Protein AF-A0A5C6AB53-F1 (afdb_monomer_lite)

Structure (mmCIF, N/CA/C/O backbone):
data_AF-A0A5C6AB53-F1
#
_entry.id   AF-A0A5C6AB53-F1
#
loop_
_atom_site.group_PDB
_atom_site.id
_atom_site.type_symbol
_atom_site.label_atom_id
_atom_site.label_alt_id
_atom_site.label_comp_id
_atom_site.label_asym_id
_atom_site.label_entity_id
_atom_site.label_seq_id
_atom_site.pdbx_PDB_ins_code
_atom_site.Cartn_x
_atom_site.Cartn_y
_atom_site.Cartn_z
_atom_site.occupancy
_atom_site.B_iso_or_equiv
_atom_site.auth_seq_id
_atom_site.auth_comp_id
_atom_site.auth_asym_id
_atom_site.auth_atom_id
_atom_site.pdbx_PDB_model_num
ATOM 1 N N . MET A 1 1 ? -9.371 -37.347 36.741 1.00 52.38 1 MET A N 1
ATOM 2 C CA . MET A 1 1 ? -10.232 -36.589 35.802 1.00 52.38 1 MET A CA 1
ATOM 3 C C . MET A 1 1 ? -10.287 -35.075 36.073 1.00 52.38 1 MET A C 1
ATOM 5 O O . MET A 1 1 ? -11.043 -34.387 35.409 1.00 52.38 1 MET A O 1
ATOM 9 N N . LEU A 1 2 ? -9.449 -34.517 36.964 1.00 47.62 2 LEU A N 1
ATOM 10 C CA . LEU A 1 2 ? -9.491 -33.089 37.337 1.00 47.62 2 LEU A CA 1
ATOM 11 C C . LEU A 1 2 ? -8.578 -32.168 36.491 1.00 47.62 2 LEU A C 1
ATOM 13 O O . LEU A 1 2 ? -8.608 -30.955 36.646 1.00 47.62 2 LEU A O 1
ATOM 17 N N . ARG A 1 3 ? -7.742 -32.733 35.607 1.00 49.75 3 ARG A N 1
ATOM 18 C CA . ARG A 1 3 ? -6.763 -31.975 34.799 1.00 49.75 3 ARG A CA 1
ATOM 19 C C . ARG A 1 3 ? -7.294 -31.491 33.446 1.00 49.75 3 ARG A C 1
ATOM 21 O O . ARG A 1 3 ? -6.700 -30.592 32.868 1.00 49.75 3 ARG A O 1
ATOM 28 N N . LEU A 1 4 ? -8.399 -32.059 32.954 1.00 46.31 4 LEU A N 1
ATOM 29 C CA . LEU A 1 4 ? -8.933 -31.733 31.624 1.00 46.31 4 LEU A CA 1
ATOM 30 C C . LEU A 1 4 ? -9.809 -30.466 31.629 1.00 46.31 4 LEU A C 1
ATOM 32 O O . LEU A 1 4 ? -9.852 -29.749 30.640 1.00 46.31 4 LEU A O 1
ATOM 36 N N . VAL A 1 5 ? -10.459 -30.158 32.757 1.00 51.44 5 VAL A N 1
ATOM 37 C CA . VAL A 1 5 ? -11.415 -29.036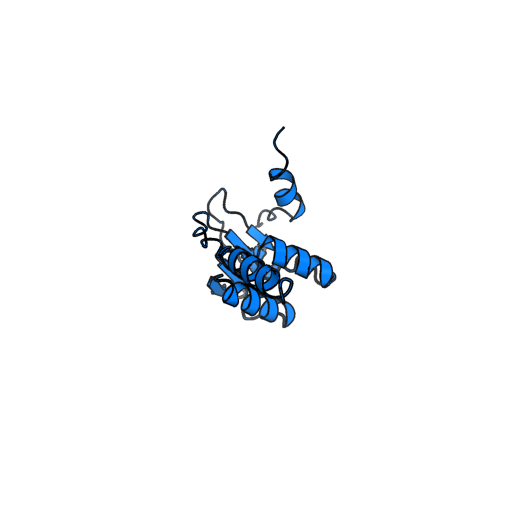 32.862 1.00 51.44 5 VAL A CA 1
ATOM 38 C C . VAL A 1 5 ? -10.711 -27.672 32.948 1.00 51.44 5 VAL A C 1
ATOM 40 O O . VAL A 1 5 ? -11.253 -26.666 32.501 1.00 51.44 5 VAL A O 1
ATOM 43 N N . LEU A 1 6 ? -9.474 -27.634 33.458 1.00 47.28 6 LEU A N 1
ATOM 44 C CA . LEU A 1 6 ? -8.671 -26.406 33.554 1.00 47.28 6 LEU A CA 1
ATOM 45 C C . LEU A 1 6 ? -8.151 -25.910 32.195 1.00 47.28 6 LEU A C 1
ATOM 47 O O . LEU A 1 6 ? -7.925 -24.716 32.029 1.00 47.28 6 LEU A O 1
ATOM 51 N N . PHE A 1 7 ? -7.976 -26.800 31.213 1.00 41.78 7 PHE A N 1
ATOM 52 C CA . PHE A 1 7 ? -7.471 -26.408 29.892 1.00 41.78 7 PHE A CA 1
ATOM 53 C C . PHE A 1 7 ? -8.547 -25.744 29.028 1.00 41.78 7 PHE A C 1
ATOM 55 O O . PHE A 1 7 ? -8.253 -24.827 28.267 1.00 41.78 7 PHE A O 1
ATOM 62 N N . THR A 1 8 ? -9.804 -26.164 29.176 1.00 47.47 8 THR A N 1
ATOM 63 C CA . THR A 1 8 ? -10.922 -25.602 28.410 1.00 47.47 8 THR A CA 1
ATOM 64 C C . THR A 1 8 ? -11.301 -24.192 28.861 1.00 47.47 8 THR A C 1
ATOM 66 O O . THR A 1 8 ? -11.642 -23.369 28.020 1.00 47.47 8 THR A O 1
ATOM 69 N N . THR A 1 9 ? -11.186 -23.862 30.152 1.00 48.38 9 THR A N 1
ATOM 70 C CA . THR A 1 9 ? -11.498 -22.506 30.642 1.00 48.38 9 THR A CA 1
ATOM 71 C C . THR A 1 9 ? -10.425 -21.479 30.287 1.00 48.38 9 THR A C 1
ATOM 73 O O . THR A 1 9 ? -10.759 -20.331 30.006 1.00 48.38 9 THR A O 1
ATOM 76 N N . LEU A 1 10 ? -9.150 -21.879 30.222 1.00 46.56 10 LEU A N 1
ATOM 77 C CA . LEU A 1 10 ? -8.075 -20.989 29.767 1.00 46.56 10 LEU A CA 1
ATOM 78 C C . LEU A 1 10 ? -8.182 -20.671 28.269 1.00 46.56 10 LEU A C 1
ATOM 80 O O . LEU A 1 10 ? -7.886 -19.548 27.861 1.00 46.56 10 LEU A O 1
ATOM 84 N N . LEU A 1 11 ? -8.664 -21.618 27.457 1.00 46.09 11 LEU A N 1
ATOM 85 C CA . LEU A 1 11 ? -8.842 -21.403 26.020 1.00 46.09 11 LEU A CA 1
ATOM 86 C C . LEU A 1 11 ? -10.014 -20.451 25.708 1.00 46.09 11 LEU A C 1
ATOM 88 O O . LEU A 1 11 ? -9.942 -19.700 24.738 1.00 46.09 11 LEU A O 1
ATOM 92 N N . SER A 1 12 ? -11.049 -20.401 26.556 1.00 40.31 12 SER A N 1
ATOM 93 C CA . SER A 1 12 ? -12.160 -19.446 26.401 1.00 40.31 12 SER A CA 1
ATOM 94 C C . SER A 1 12 ? -11.794 -17.998 26.742 1.00 40.31 12 SER A C 1
ATOM 96 O O . SER A 1 12 ? -12.420 -17.088 26.208 1.00 40.31 12 SER A O 1
ATOM 98 N N . CYS A 1 13 ? -10.775 -17.749 27.572 1.00 40.72 13 CYS A N 1
ATOM 99 C CA . CYS A 1 13 ? -10.315 -16.381 27.850 1.00 40.72 13 CYS A CA 1
ATOM 100 C C . CYS A 1 13 ? -9.338 -15.836 26.799 1.00 40.72 13 CYS A C 1
ATOM 102 O O . CYS A 1 13 ? -9.185 -14.622 26.698 1.00 40.72 13 CYS A O 1
ATOM 104 N N . ALA A 1 14 ? -8.697 -16.694 26.000 1.00 45.19 14 ALA A N 1
ATOM 105 C CA . ALA A 1 14 ? -7.768 -16.251 24.958 1.00 45.19 14 ALA A CA 1
ATOM 106 C C . ALA A 1 14 ? -8.473 -15.784 23.669 1.00 45.19 14 ALA A C 1
ATOM 108 O O . ALA A 1 14 ? -7.870 -15.068 22.874 1.00 45.19 14 ALA A O 1
ATOM 109 N N . LEU A 1 15 ? -9.742 -16.162 23.464 1.00 43.84 15 LEU A N 1
ATOM 110 C CA . LEU A 1 15 ? -10.505 -15.825 22.255 1.00 43.84 15 LEU A CA 1
ATOM 111 C C . LEU A 1 15 ? -11.328 -14.530 22.370 1.00 43.84 15 LEU A C 1
ATOM 113 O O . LEU A 1 15 ? -11.905 -14.094 21.384 1.00 43.84 15 LEU A O 1
ATOM 117 N N . ALA A 1 16 ? -11.365 -13.902 23.550 1.00 39.38 16 ALA A N 1
ATOM 118 C CA . ALA A 1 16 ? -12.071 -12.639 23.789 1.00 39.38 16 ALA A CA 1
ATOM 119 C C . ALA A 1 16 ? -11.153 -11.405 23.693 1.00 39.38 16 ALA A C 1
ATOM 121 O O . ALA A 1 16 ? -11.502 -10.324 24.159 1.00 39.38 16 ALA A O 1
ATOM 122 N N . ALA A 1 17 ? -9.977 -11.560 23.083 1.00 41.69 17 ALA A N 1
ATOM 123 C CA . ALA A 1 17 ? -9.215 -10.445 22.540 1.00 41.69 17 ALA A CA 1
ATOM 124 C C . ALA A 1 17 ? -9.544 -10.299 21.047 1.00 41.69 17 ALA A C 1
ATOM 126 O O . ALA A 1 17 ? -8.655 -10.212 20.204 1.00 41.69 17 ALA A O 1
ATOM 127 N N . GLU A 1 18 ? -10.837 -10.257 20.714 1.00 42.38 18 GLU A N 1
ATOM 128 C CA . GLU A 1 18 ? -11.273 -9.418 19.604 1.00 42.38 18 GLU A CA 1
ATOM 129 C C . GLU A 1 18 ? -10.880 -8.001 20.007 1.00 42.38 18 GLU A C 1
ATOM 131 O O . GLU A 1 18 ? -11.600 -7.286 20.703 1.00 42.38 18 GLU A O 1
ATOM 136 N N . SER A 1 19 ? -9.651 -7.631 19.647 1.00 42.44 19 SER A N 1
ATOM 137 C CA . SER A 1 19 ? -9.264 -6.244 19.561 1.00 42.44 19 SER A CA 1
ATOM 138 C C . SER A 1 19 ? -10.310 -5.616 18.663 1.00 42.44 19 SER A C 1
ATOM 140 O O . SER A 1 19 ? -10.300 -5.832 17.450 1.00 42.44 19 SER A O 1
ATOM 142 N N . VAL A 1 20 ? -11.244 -4.909 19.295 1.00 41.12 20 VAL A N 1
ATOM 143 C CA . VAL A 1 20 ? -12.060 -3.880 18.679 1.00 41.12 20 VAL A CA 1
ATOM 144 C C . VAL A 1 20 ? -11.129 -3.199 17.699 1.00 41.12 20 VAL A C 1
ATOM 146 O O . VAL A 1 20 ? -10.128 -2.607 18.113 1.00 41.12 20 VAL A O 1
ATOM 149 N N . ALA A 1 21 ? -11.393 -3.416 16.412 1.00 45.78 21 ALA A N 1
ATOM 150 C CA . ALA A 1 21 ? -10.807 -2.642 15.349 1.00 45.78 21 ALA A CA 1
ATOM 151 C C . ALA A 1 21 ? -11.170 -1.206 15.702 1.00 45.78 21 ALA A C 1
ATOM 153 O O . ALA A 1 21 ? -12.285 -0.751 15.461 1.00 45.78 21 ALA A O 1
ATOM 154 N N . ALA A 1 22 ? -10.269 -0.542 16.423 1.00 46.62 22 ALA A N 1
ATOM 155 C CA . ALA A 1 22 ? -10.291 0.885 16.561 1.00 46.62 22 ALA A CA 1
ATOM 156 C C . ALA A 1 22 ? -10.175 1.340 15.120 1.00 46.62 22 ALA A C 1
ATOM 158 O O . ALA A 1 22 ? -9.092 1.233 14.549 1.00 46.62 22 ALA A O 1
ATOM 159 N N . GLU A 1 23 ? -11.316 1.694 14.522 1.00 45.19 23 GLU A N 1
ATOM 160 C CA . GLU A 1 23 ? -11.402 2.453 13.285 1.00 45.19 23 GLU A CA 1
ATOM 161 C C . GLU A 1 23 ? -10.235 3.432 13.339 1.00 45.19 23 GLU A C 1
ATOM 163 O O . GLU A 1 23 ? -10.248 4.304 14.221 1.00 45.19 23 GLU A O 1
ATOM 168 N N . PRO A 1 24 ? -9.168 3.233 12.545 1.00 49.41 24 PRO A N 1
ATOM 169 C CA . PRO A 1 24 ? -8.034 4.133 12.568 1.00 49.41 24 PRO A CA 1
ATOM 170 C C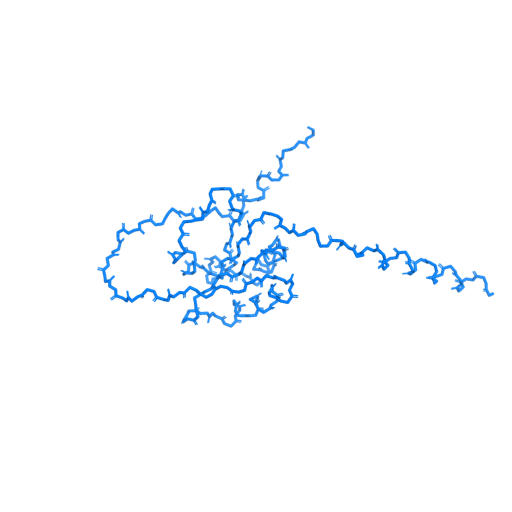 . PRO A 1 24 ? -8.565 5.480 12.091 1.00 49.41 24 PRO A C 1
ATOM 172 O O . PRO A 1 24 ? -8.651 5.769 10.904 1.00 49.41 24 PRO A O 1
ATOM 175 N N . THR A 1 25 ? -8.971 6.310 13.051 1.00 56.66 25 THR A N 1
ATOM 176 C CA . THR A 1 25 ? -9.567 7.627 12.806 1.00 56.66 25 THR A CA 1
ATOM 177 C C . THR A 1 25 ? -8.536 8.559 12.165 1.00 56.66 25 THR A C 1
ATOM 179 O O . THR A 1 25 ? -8.864 9.623 11.649 1.00 56.66 25 THR A O 1
ATOM 182 N N . VAL A 1 26 ? -7.270 8.135 12.188 1.00 73.50 26 VAL A N 1
ATOM 183 C CA . VAL A 1 26 ? -6.126 8.766 11.556 1.00 73.50 26 VAL A CA 1
ATOM 184 C C . VAL A 1 26 ? -5.842 8.051 10.237 1.00 73.50 26 VAL A C 1
ATOM 186 O O . VAL A 1 26 ? -5.494 6.871 10.208 1.00 73.50 26 VAL A O 1
ATOM 189 N N . LEU A 1 27 ? -5.974 8.794 9.140 1.00 80.69 27 LEU A N 1
ATOM 190 C CA . LEU A 1 27 ? -5.590 8.349 7.805 1.00 80.69 27 LEU A CA 1
ATOM 191 C C . LEU A 1 27 ? -4.105 7.949 7.804 1.00 80.69 27 LEU A C 1
ATOM 193 O O . LEU A 1 27 ? -3.264 8.718 8.257 1.00 80.69 27 LEU A O 1
ATOM 197 N N . SER A 1 28 ? -3.785 6.753 7.311 1.00 87.12 28 SER A N 1
ATOM 198 C CA . SER A 1 28 ? -2.436 6.188 7.296 1.00 87.12 28 SER A CA 1
ATOM 199 C C . SER A 1 28 ? -2.187 5.484 5.965 1.00 87.12 28 SER A C 1
ATOM 201 O O . SER A 1 28 ? -3.030 4.730 5.472 1.00 87.12 28 SER A O 1
ATOM 203 N N . VAL A 1 29 ? -1.047 5.777 5.345 1.00 90.00 29 VAL A N 1
ATOM 204 C CA . VAL A 1 29 ? -0.799 5.447 3.936 1.00 90.00 29 VAL A CA 1
ATOM 205 C C . VAL A 1 29 ? 0.461 4.606 3.787 1.00 90.00 29 VAL A C 1
ATOM 207 O O . VAL A 1 29 ? 1.544 5.014 4.196 1.00 90.00 29 VAL A O 1
ATOM 210 N N . VAL A 1 30 ? 0.339 3.458 3.129 1.00 92.94 30 VAL A N 1
ATOM 211 C CA . VAL A 1 30 ? 1.486 2.688 2.635 1.00 92.94 30 VAL A CA 1
ATOM 212 C C . VAL A 1 30 ? 1.674 2.986 1.167 1.00 92.94 30 VAL A C 1
ATOM 214 O O . VAL A 1 30 ? 0.724 2.913 0.392 1.00 92.94 30 VAL A O 1
ATOM 217 N N . LEU A 1 31 ? 2.900 3.291 0.777 1.00 92.50 31 LEU A N 1
ATOM 218 C CA . LEU A 1 31 ? 3.304 3.436 -0.613 1.00 92.50 31 LEU A CA 1
ATOM 219 C C . LEU A 1 31 ? 4.034 2.170 -1.027 1.00 92.50 31 LEU A C 1
ATOM 221 O O . LEU A 1 31 ? 4.948 1.737 -0.331 1.00 92.50 31 LEU A O 1
ATOM 225 N N . ALA A 1 32 ? 3.639 1.585 -2.153 1.00 91.56 32 ALA A N 1
ATOM 226 C CA . ALA A 1 32 ? 4.245 0.359 -2.654 1.00 91.56 32 ALA A CA 1
ATOM 227 C C . ALA A 1 32 ? 5.766 0.495 -2.828 1.00 91.56 32 ALA A C 1
ATOM 229 O O . ALA A 1 32 ? 6.513 -0.365 -2.366 1.00 91.56 32 ALA A O 1
ATOM 230 N N . ASP A 1 33 ? 6.201 1.579 -3.471 1.00 91.06 33 ASP A N 1
ATOM 231 C CA . ASP A 1 33 ? 7.590 1.832 -3.843 1.00 91.06 33 ASP A CA 1
ATOM 232 C C . ASP A 1 33 ? 7.885 3.342 -3.991 1.00 91.06 33 ASP A C 1
ATOM 234 O O . ASP A 1 33 ? 7.019 4.207 -3.795 1.00 91.06 33 ASP A O 1
ATOM 238 N N . HIS A 1 34 ? 9.123 3.667 -4.372 1.00 87.44 34 HIS A N 1
ATOM 239 C CA . HIS A 1 34 ? 9.558 5.036 -4.660 1.00 87.44 34 HIS A CA 1
ATOM 240 C C . HIS A 1 34 ? 8.796 5.687 -5.834 1.00 87.44 34 HIS A C 1
ATOM 242 O O . HIS A 1 34 ? 8.629 6.911 -5.871 1.00 87.44 34 HIS A O 1
ATOM 248 N N . VAL A 1 35 ? 8.293 4.900 -6.792 1.00 87.56 35 VAL A N 1
ATOM 249 C CA . VAL A 1 35 ? 7.509 5.412 -7.925 1.00 87.56 35 VAL A CA 1
ATOM 250 C C . VAL A 1 35 ? 6.134 5.875 -7.447 1.00 87.56 35 VAL A C 1
ATOM 252 O O . VAL A 1 35 ? 5.705 6.979 -7.787 1.00 87.56 35 VAL A O 1
ATOM 255 N N . ALA A 1 36 ? 5.473 5.094 -6.594 1.00 88.31 36 ALA A N 1
ATOM 256 C CA . ALA A 1 36 ? 4.235 5.475 -5.930 1.00 88.31 36 ALA A CA 1
ATOM 257 C C . ALA A 1 36 ? 4.444 6.694 -5.026 1.00 88.31 36 ALA A C 1
ATOM 259 O O . ALA A 1 36 ? 3.634 7.617 -5.068 1.00 88.31 36 ALA A O 1
ATOM 260 N N . ALA A 1 37 ? 5.554 6.741 -4.282 1.00 88.31 37 ALA A N 1
ATOM 261 C CA . ALA A 1 37 ? 5.911 7.896 -3.464 1.00 88.31 37 ALA A CA 1
ATOM 262 C C . ALA A 1 37 ? 6.060 9.172 -4.306 1.00 88.31 37 ALA A C 1
ATOM 264 O O . ALA A 1 37 ? 5.400 10.172 -4.040 1.00 88.31 37 ALA A O 1
ATOM 265 N N . SER A 1 38 ? 6.865 9.133 -5.370 1.00 86.50 38 SER A N 1
ATOM 266 C CA . SER A 1 38 ? 7.094 10.293 -6.247 1.00 86.50 38 SER A CA 1
ATOM 267 C C . SER A 1 38 ? 5.845 10.754 -7.008 1.00 86.50 38 SER A C 1
ATOM 269 O O . SER A 1 38 ? 5.721 11.934 -7.329 1.00 86.50 38 SER A O 1
ATOM 271 N N . SER A 1 39 ? 4.911 9.839 -7.272 1.00 85.25 39 SER A N 1
ATOM 272 C CA . SER A 1 39 ? 3.658 10.125 -7.981 1.00 85.25 39 SER A CA 1
ATOM 273 C C . SER A 1 39 ? 2.532 10.590 -7.054 1.00 85.25 39 SER A C 1
ATOM 275 O O . SER A 1 39 ? 1.451 10.944 -7.528 1.00 85.25 39 SER A O 1
ATOM 277 N N . MET A 1 40 ? 2.745 10.554 -5.738 1.00 84.94 40 MET A N 1
ATOM 278 C CA . MET A 1 40 ? 1.707 10.851 -4.765 1.00 84.94 40 MET A CA 1
ATOM 279 C C . MET A 1 40 ? 1.455 12.368 -4.673 1.00 84.94 40 MET A C 1
ATOM 281 O O . MET A 1 40 ? 2.407 13.144 -4.537 1.00 84.94 40 MET A O 1
ATOM 285 N N . PRO A 1 41 ? 0.187 12.826 -4.701 1.00 83.06 41 PRO A N 1
ATOM 286 C CA . PRO A 1 41 ? -0.125 14.204 -4.337 1.00 83.06 41 PRO A CA 1
ATOM 287 C C . PRO A 1 41 ? 0.256 14.487 -2.872 1.00 83.06 41 PRO A C 1
ATOM 289 O O . PRO A 1 41 ? 0.317 13.564 -2.059 1.00 83.06 41 PRO A O 1
ATOM 292 N N . PRO A 1 42 ? 0.486 15.758 -2.499 1.00 83.38 42 PRO A N 1
ATOM 293 C CA . PRO A 1 42 ? 0.796 16.112 -1.119 1.00 83.38 42 PRO A CA 1
ATOM 294 C C . PRO A 1 42 ? -0.331 15.671 -0.177 1.00 83.38 42 PRO A C 1
ATOM 296 O O . PRO A 1 42 ? -1.500 15.996 -0.395 1.00 83.38 42 PRO A O 1
ATOM 299 N N . LEU A 1 43 ? 0.033 14.942 0.879 1.00 83.81 43 LEU A N 1
ATOM 300 C CA . LEU A 1 43 ? -0.912 14.494 1.899 1.00 83.81 43 LEU A CA 1
ATOM 301 C C . LEU A 1 43 ? -1.296 15.629 2.849 1.00 83.81 43 LEU A C 1
ATOM 303 O O . LEU A 1 43 ? -0.513 16.567 3.047 1.00 83.81 43 LEU A O 1
ATOM 307 N N . PRO A 1 44 ? -2.466 15.521 3.503 1.00 84.31 44 PRO A N 1
ATOM 308 C CA . PRO A 1 44 ? -2.795 16.376 4.629 1.00 84.31 44 PRO A CA 1
ATOM 309 C C . PRO A 1 44 ? -1.671 16.348 5.680 1.00 84.31 44 PRO A C 1
ATOM 311 O O . PRO A 1 44 ? -1.105 15.281 5.953 1.00 84.31 44 PRO A O 1
ATOM 314 N N . PRO A 1 45 ? -1.329 17.496 6.286 1.00 82.12 45 PRO A N 1
ATOM 315 C CA . PRO A 1 45 ? -0.286 17.554 7.301 1.00 82.12 45 PRO A CA 1
ATOM 316 C C . PRO A 1 45 ? -0.623 16.631 8.478 1.00 82.12 45 PRO A C 1
ATOM 318 O O . PRO A 1 45 ? -1.771 16.552 8.908 1.00 82.12 45 PRO A O 1
ATOM 321 N N . GLY A 1 46 ? 0.387 15.929 8.994 1.00 81.19 46 GLY A N 1
ATOM 322 C CA . GLY A 1 46 ? 0.219 14.963 10.085 1.00 81.19 46 GLY A CA 1
ATOM 323 C C . GLY A 1 46 ? -0.255 13.574 9.649 1.00 81.19 46 GLY A C 1
ATOM 324 O O . GLY A 1 46 ? -0.406 12.710 10.504 1.00 81.19 46 GLY A O 1
ATOM 325 N N . THR A 1 47 ? -0.448 13.334 8.348 1.00 84.38 47 THR A N 1
ATOM 326 C CA . THR A 1 47 ? -0.748 11.996 7.821 1.00 84.38 47 THR A CA 1
ATOM 327 C C . THR A 1 47 ? 0.482 11.084 7.921 1.00 84.38 47 THR A C 1
ATOM 329 O O . THR A 1 47 ? 1.473 11.355 7.235 1.00 84.38 47 THR A O 1
ATOM 332 N N . PRO A 1 48 ? 0.455 9.995 8.712 1.00 86.62 48 PRO A N 1
ATOM 333 C CA . PRO A 1 48 ? 1.502 8.983 8.674 1.00 86.62 48 PRO A CA 1
ATOM 334 C C . PRO A 1 48 ? 1.526 8.289 7.308 1.00 86.62 48 PRO A C 1
ATOM 336 O O . PRO A 1 48 ? 0.542 7.679 6.885 1.00 86.62 48 PRO A O 1
ATOM 339 N N . ALA A 1 49 ? 2.666 8.370 6.627 1.00 88.75 49 ALA A N 1
ATOM 340 C CA . ALA A 1 49 ? 2.907 7.674 5.374 1.00 88.75 49 ALA A CA 1
ATOM 341 C C . ALA A 1 49 ? 4.312 7.077 5.354 1.00 88.75 49 ALA A C 1
ATOM 343 O O . ALA A 1 49 ? 5.254 7.717 5.823 1.00 88.75 49 ALA A O 1
ATOM 344 N N . ALA A 1 50 ? 4.450 5.876 4.800 1.00 90.00 50 ALA A N 1
ATOM 345 C CA . ALA A 1 50 ? 5.743 5.224 4.633 1.00 90.00 50 ALA A CA 1
ATOM 346 C C . ALA A 1 50 ? 5.796 4.389 3.352 1.00 90.00 50 ALA A C 1
ATOM 348 O O . ALA A 1 50 ? 4.778 3.918 2.840 1.00 90.00 50 ALA A O 1
ATOM 349 N N . VAL A 1 51 ? 7.012 4.239 2.830 1.00 91.75 51 VAL A N 1
ATOM 350 C CA . VAL A 1 51 ? 7.307 3.424 1.652 1.00 91.75 51 VAL A CA 1
ATOM 351 C C . VAL A 1 51 ? 7.633 2.007 2.103 1.00 91.75 51 VAL A C 1
ATOM 353 O O . VAL A 1 51 ? 8.419 1.805 3.027 1.00 91.75 51 VAL A O 1
ATOM 356 N N . LEU A 1 52 ? 6.998 1.027 1.470 1.00 92.50 52 LEU A N 1
ATOM 357 C CA . LEU A 1 52 ? 7.185 -0.380 1.785 1.00 92.50 52 LEU A CA 1
ATOM 358 C C . LEU A 1 52 ? 8.504 -0.905 1.203 1.00 92.50 52 LEU A C 1
ATOM 360 O O . LEU A 1 52 ? 9.341 -1.415 1.949 1.00 92.50 52 LEU A O 1
ATOM 364 N N . ILE A 1 53 ? 8.686 -0.746 -0.110 1.00 91.44 53 ILE A N 1
ATOM 365 C CA . ILE A 1 53 ? 9.911 -1.098 -0.835 1.00 91.44 53 ILE A CA 1
ATOM 366 C C . ILE A 1 53 ? 10.651 0.201 -1.143 1.00 91.44 53 ILE A C 1
ATOM 368 O O . ILE A 1 53 ? 10.271 0.955 -2.039 1.00 91.44 53 ILE A O 1
ATOM 372 N N . GLU A 1 54 ? 11.659 0.509 -0.340 1.00 88.00 54 GLU A N 1
ATOM 373 C CA . GLU A 1 54 ? 12.381 1.777 -0.427 1.00 88.00 54 GLU A CA 1
ATOM 374 C C . GLU A 1 54 ? 13.507 1.684 -1.456 1.00 88.00 54 GLU A C 1
ATOM 376 O O . GLU A 1 54 ? 13.659 2.584 -2.283 1.00 88.00 54 GLU A O 1
ATOM 381 N N . HIS A 1 55 ? 14.217 0.556 -1.452 1.00 86.81 55 HIS A N 1
ATOM 382 C CA . HIS A 1 55 ? 15.282 0.242 -2.391 1.00 86.81 55 HIS A CA 1
ATOM 383 C C . HIS A 1 55 ? 15.038 -1.112 -3.057 1.00 86.81 55 HIS A C 1
ATOM 385 O O . HIS A 1 55 ? 14.459 -2.024 -2.463 1.00 86.81 55 HIS A O 1
ATOM 391 N N . ASP A 1 56 ? 15.499 -1.251 -4.299 1.00 81.62 56 ASP A N 1
ATOM 392 C CA . ASP A 1 56 ? 15.337 -2.485 -5.076 1.00 81.62 56 ASP A CA 1
ATOM 393 C C . ASP A 1 56 ? 16.159 -3.660 -4.503 1.00 81.62 56 ASP A C 1
ATOM 395 O O . ASP A 1 56 ? 15.898 -4.815 -4.835 1.00 81.62 56 ASP A O 1
ATOM 399 N N . ASP A 1 57 ? 17.140 -3.372 -3.642 1.00 86.88 57 ASP A N 1
ATOM 400 C CA . ASP A 1 57 ? 17.990 -4.327 -2.927 1.00 86.88 57 ASP A CA 1
ATOM 401 C C . ASP A 1 57 ? 17.581 -4.539 -1.458 1.00 86.88 57 ASP A C 1
ATOM 403 O O . ASP A 1 57 ? 18.288 -5.235 -0.724 1.00 86.88 57 ASP A O 1
ATOM 407 N N . ASP A 1 58 ? 16.440 -3.985 -1.024 1.00 86.94 58 ASP A N 1
ATOM 408 C CA . ASP A 1 58 ? 15.910 -4.226 0.319 1.00 86.94 58 ASP A CA 1
ATOM 409 C C . ASP A 1 58 ? 15.692 -5.737 0.545 1.00 86.94 58 ASP A C 1
ATOM 411 O O . ASP A 1 58 ? 14.991 -6.418 -0.213 1.00 86.94 58 ASP A O 1
ATOM 415 N N . ASP A 1 59 ? 16.256 -6.265 1.635 1.00 92.19 59 ASP A N 1
ATOM 416 C CA . ASP A 1 59 ? 16.028 -7.653 2.034 1.00 92.19 59 ASP A CA 1
ATOM 417 C C . ASP A 1 59 ? 14.551 -7.887 2.392 1.00 92.19 59 ASP A C 1
ATOM 419 O O . ASP A 1 59 ? 13.877 -7.035 2.985 1.00 92.19 59 ASP A O 1
ATOM 423 N N . VAL A 1 60 ? 14.049 -9.085 2.086 1.00 88.75 60 VAL A N 1
ATOM 424 C CA . VAL A 1 60 ? 12.647 -9.455 2.326 1.00 88.75 60 VAL A CA 1
ATOM 425 C C . VAL A 1 60 ? 12.259 -9.285 3.799 1.00 88.75 60 VAL A C 1
ATOM 427 O O . VAL A 1 60 ? 11.131 -8.883 4.082 1.00 88.75 60 VAL A O 1
ATOM 430 N N . GLY A 1 61 ? 13.175 -9.529 4.740 1.00 91.50 61 GLY A N 1
ATOM 431 C CA . GLY A 1 61 ? 12.941 -9.332 6.169 1.00 91.50 61 GLY A CA 1
ATOM 432 C C . GLY A 1 61 ? 12.732 -7.867 6.558 1.00 91.50 61 GLY A C 1
ATOM 433 O O . GLY A 1 61 ? 11.908 -7.581 7.427 1.00 91.50 61 GLY A O 1
ATOM 434 N N . ILE A 1 62 ? 13.410 -6.928 5.889 1.00 91.56 62 ILE A N 1
ATOM 435 C CA . ILE A 1 62 ? 13.222 -5.483 6.105 1.00 91.56 62 ILE A CA 1
ATOM 436 C C . ILE A 1 62 ? 11.846 -5.060 5.590 1.00 91.56 62 ILE A C 1
ATOM 438 O O . ILE A 1 62 ? 11.097 -4.374 6.291 1.00 91.56 62 ILE A O 1
ATOM 442 N N . ILE A 1 63 ? 11.486 -5.517 4.390 1.00 91.12 63 ILE A N 1
ATOM 443 C CA . ILE A 1 63 ? 10.180 -5.237 3.784 1.00 91.12 63 ILE A CA 1
ATOM 444 C C . ILE A 1 63 ? 9.056 -5.818 4.658 1.00 91.12 63 ILE A C 1
ATOM 446 O O . ILE A 1 63 ? 8.059 -5.143 4.913 1.00 91.12 63 ILE A O 1
ATOM 450 N N . GLU A 1 64 ? 9.234 -7.030 5.190 1.00 92.62 64 GLU A N 1
ATOM 451 C CA . GLU A 1 64 ? 8.274 -7.667 6.099 1.00 92.62 64 GLU A CA 1
ATOM 452 C C . GLU A 1 64 ? 8.143 -6.894 7.419 1.00 92.62 64 GLU A C 1
ATOM 454 O O . GLU A 1 64 ? 7.030 -6.648 7.883 1.00 92.62 64 GLU A O 1
ATOM 459 N N . ALA A 1 65 ? 9.253 -6.447 8.015 1.00 89.31 65 ALA A N 1
ATOM 460 C CA . ALA A 1 65 ? 9.222 -5.634 9.230 1.00 89.31 65 ALA A CA 1
ATOM 461 C C . ALA A 1 65 ? 8.454 -4.319 9.013 1.00 89.31 65 ALA A C 1
ATOM 463 O O . ALA A 1 65 ? 7.612 -3.942 9.836 1.00 89.31 65 ALA A O 1
ATOM 464 N N . ARG A 1 66 ? 8.675 -3.658 7.869 1.00 91.38 66 ARG A N 1
ATOM 465 C CA . ARG A 1 66 ? 7.916 -2.471 7.454 1.00 91.38 66 ARG A CA 1
ATOM 466 C C . ARG A 1 66 ? 6.432 -2.790 7.255 1.00 91.38 66 ARG A C 1
ATOM 468 O O . ARG A 1 66 ? 5.584 -2.052 7.756 1.00 91.38 66 ARG A O 1
ATOM 475 N N . ALA A 1 67 ? 6.097 -3.904 6.603 1.00 89.69 67 ALA A N 1
ATOM 476 C CA . ALA A 1 67 ? 4.712 -4.342 6.429 1.00 89.69 67 ALA A CA 1
ATOM 477 C C . ALA A 1 67 ? 4.011 -4.591 7.774 1.00 89.69 67 ALA A C 1
ATOM 479 O O . ALA A 1 67 ? 2.872 -4.173 7.964 1.00 89.69 67 ALA A O 1
ATOM 480 N N . ILE A 1 68 ? 4.694 -5.217 8.737 1.00 90.25 68 ILE A N 1
ATOM 481 C CA . ILE A 1 68 ? 4.166 -5.458 10.088 1.00 90.25 68 ILE A CA 1
ATOM 482 C C . ILE A 1 68 ? 3.924 -4.141 10.826 1.00 90.25 68 ILE A C 1
ATOM 484 O O . ILE A 1 68 ? 2.891 -3.990 11.489 1.00 90.25 68 ILE A O 1
ATOM 488 N N . ALA A 1 69 ? 4.853 -3.190 10.726 1.00 87.81 69 ALA A N 1
ATOM 489 C CA . ALA A 1 69 ? 4.704 -1.869 11.327 1.00 87.81 69 ALA A CA 1
ATOM 490 C C . ALA A 1 69 ? 3.513 -1.102 10.729 1.00 87.81 69 ALA A C 1
ATOM 492 O O . ALA A 1 69 ? 2.807 -0.398 11.448 1.00 87.81 69 ALA A O 1
ATOM 493 N N . MET A 1 70 ? 3.241 -1.304 9.438 1.00 88.44 70 MET A N 1
ATOM 494 C CA . MET A 1 70 ? 2.161 -0.653 8.694 1.00 88.44 70 MET A CA 1
ATOM 495 C C . MET A 1 70 ? 0.887 -1.501 8.549 1.00 88.44 70 MET A C 1
ATOM 497 O O . MET A 1 70 ? -0.006 -1.138 7.790 1.00 88.44 70 MET A O 1
ATOM 501 N N . ARG A 1 71 ? 0.751 -2.607 9.291 1.00 89.19 71 ARG A N 1
ATOM 502 C CA . ARG A 1 71 ? -0.393 -3.538 9.174 1.00 89.19 71 ARG A CA 1
ATOM 503 C C . ARG A 1 71 ? -1.768 -2.910 9.426 1.00 89.19 71 ARG A C 1
ATOM 505 O O . ARG A 1 71 ? -2.779 -3.465 9.025 1.00 89.19 71 ARG A O 1
ATOM 512 N N . HIS A 1 72 ? -1.792 -1.768 10.112 1.00 87.88 72 HIS A N 1
ATOM 513 C CA . HIS A 1 72 ? -3.002 -0.999 10.430 1.00 87.88 72 HIS A CA 1
ATOM 514 C C . HIS A 1 72 ? -3.210 0.187 9.483 1.00 87.88 72 HIS A C 1
ATOM 516 O O . HIS A 1 72 ? -3.925 1.134 9.812 1.00 87.88 72 HIS A O 1
ATOM 522 N N . ALA A 1 73 ? -2.523 0.194 8.341 1.00 90.19 73 ALA A N 1
ATOM 523 C CA . ALA A 1 73 ? -2.684 1.244 7.359 1.00 90.19 73 ALA A CA 1
ATOM 524 C C . ALA A 1 73 ? -4.091 1.240 6.760 1.00 90.19 73 ALA A C 1
ATOM 526 O O . ALA A 1 73 ? -4.633 0.185 6.435 1.00 90.19 73 ALA A O 1
ATOM 527 N N . THR A 1 74 ? -4.663 2.424 6.555 1.00 92.75 74 THR A N 1
ATOM 528 C CA . THR A 1 74 ? -5.987 2.544 5.933 1.00 92.75 74 THR A CA 1
ATOM 529 C C . THR A 1 74 ? -5.933 2.489 4.423 1.00 92.75 74 THR A C 1
ATOM 531 O O . THR A 1 74 ? -6.908 2.082 3.800 1.00 92.75 74 THR A O 1
ATOM 534 N N . HIS A 1 75 ? -4.811 2.885 3.823 1.00 93.88 75 HIS A N 1
ATOM 535 C CA . HIS A 1 75 ? -4.662 2.942 2.376 1.00 93.88 75 HIS A CA 1
ATOM 536 C C . HIS A 1 75 ? -3.351 2.309 1.924 1.00 93.88 75 HIS A C 1
ATOM 538 O O . HIS A 1 75 ? -2.301 2.515 2.533 1.00 93.88 75 HIS A O 1
ATOM 544 N N . PHE A 1 76 ? -3.415 1.592 0.806 1.00 94.88 76 PHE A N 1
ATOM 545 C CA . PHE A 1 76 ? -2.251 1.075 0.099 1.00 94.88 76 PHE A CA 1
ATOM 546 C C . PHE A 1 76 ? -2.189 1.684 -1.299 1.00 94.88 76 PHE A C 1
ATOM 548 O O . PHE A 1 76 ? -3.025 1.396 -2.152 1.00 94.88 76 PHE A O 1
ATOM 555 N N . VAL A 1 77 ? -1.199 2.530 -1.545 1.00 94.56 77 VAL A N 1
ATOM 556 C CA . VAL A 1 77 ? -1.043 3.307 -2.772 1.00 94.56 77 VAL A CA 1
ATOM 557 C C . VAL A 1 77 ? -0.002 2.648 -3.669 1.00 94.56 77 VAL A C 1
ATOM 559 O O . VAL A 1 77 ? 1.124 2.396 -3.246 1.00 94.56 77 VAL A O 1
ATOM 562 N N . TYR A 1 78 ? -0.362 2.391 -4.925 1.00 94.19 78 TYR A N 1
ATOM 563 C CA . TYR A 1 78 ? 0.506 1.718 -5.893 1.00 94.19 78 TYR A CA 1
ATOM 564 C C . TYR A 1 78 ? 0.318 2.271 -7.307 1.00 94.19 78 TYR A C 1
ATOM 566 O O . TYR A 1 78 ? -0.705 2.879 -7.621 1.00 94.19 78 TYR A O 1
ATOM 574 N N . VAL A 1 79 ? 1.305 2.049 -8.178 1.00 92.19 79 VAL A N 1
ATOM 575 C CA . VAL A 1 79 ? 1.237 2.408 -9.602 1.00 92.19 79 VAL A CA 1
ATOM 576 C C . VAL A 1 79 ? 1.076 1.119 -10.412 1.00 92.19 79 VAL A C 1
ATOM 578 O O . VAL A 1 79 ? 2.050 0.382 -10.548 1.00 92.19 79 VAL A O 1
ATOM 581 N N . PRO A 1 80 ? -0.102 0.830 -11.003 1.00 89.25 80 PRO A N 1
ATOM 582 C CA . PRO A 1 80 ? -0.371 -0.467 -11.637 1.00 89.25 80 PRO A CA 1
ATOM 583 C C . PRO A 1 80 ? 0.627 -0.869 -12.730 1.00 89.25 80 PRO A C 1
ATOM 585 O O . PRO A 1 80 ? 0.928 -2.042 -12.900 1.00 89.25 80 PRO A O 1
ATOM 588 N N . ARG A 1 81 ? 1.162 0.103 -13.481 1.00 87.69 81 ARG A N 1
ATOM 589 C CA . ARG A 1 81 ? 2.135 -0.157 -14.557 1.00 87.69 81 ARG A CA 1
ATOM 590 C C . ARG A 1 81 ? 3.543 -0.499 -14.064 1.00 87.69 81 ARG A C 1
ATOM 592 O O . ARG A 1 81 ? 4.328 -0.991 -14.865 1.00 87.69 81 ARG A O 1
ATOM 599 N N . ASN A 1 82 ? 3.858 -0.196 -12.807 1.00 86.19 82 ASN A N 1
ATOM 600 C CA . ASN A 1 82 ? 5.169 -0.426 -12.196 1.00 86.19 82 ASN A CA 1
ATOM 601 C C . ASN A 1 82 ? 5.092 -1.423 -11.030 1.00 86.19 82 ASN A C 1
ATOM 603 O O . ASN A 1 82 ? 6.062 -1.606 -10.306 1.00 86.19 82 ASN A O 1
ATOM 607 N N . GLU A 1 83 ? 3.928 -2.039 -10.812 1.00 89.81 83 GLU A N 1
ATOM 608 C CA . GLU A 1 83 ? 3.726 -2.939 -9.685 1.00 89.81 83 GLU A CA 1
ATOM 609 C C . GLU A 1 83 ? 4.609 -4.185 -9.844 1.00 89.81 83 GLU A C 1
ATOM 611 O O . GLU A 1 83 ? 4.535 -4.901 -10.846 1.00 89.81 83 GLU A O 1
ATOM 616 N N . THR A 1 84 ? 5.457 -4.440 -8.850 1.00 89.81 84 THR A N 1
ATOM 617 C CA . THR A 1 84 ? 6.282 -5.645 -8.788 1.00 89.81 84 THR A CA 1
ATOM 618 C C . THR A 1 84 ? 5.466 -6.796 -8.189 1.00 89.81 84 THR A C 1
ATOM 620 O O . THR A 1 84 ? 4.524 -6.560 -7.428 1.00 89.81 84 THR A O 1
ATOM 623 N N . PRO A 1 85 ? 5.817 -8.068 -8.458 1.00 92.25 85 PRO A N 1
ATOM 624 C CA . PRO A 1 85 ? 5.128 -9.202 -7.836 1.00 92.25 85 PRO A CA 1
ATOM 625 C C . PRO A 1 85 ? 5.138 -9.139 -6.302 1.00 92.25 85 PRO A C 1
ATOM 627 O O . PRO A 1 85 ? 4.169 -9.527 -5.651 1.00 92.25 85 PRO A O 1
ATOM 630 N N . LEU A 1 86 ? 6.222 -8.607 -5.727 1.00 91.25 86 LEU A N 1
ATOM 631 C CA . LEU A 1 86 ? 6.368 -8.449 -4.287 1.00 91.25 86 LEU A CA 1
ATOM 632 C C . LEU A 1 86 ? 5.422 -7.376 -3.734 1.00 91.25 86 LEU A C 1
ATOM 634 O O . LEU A 1 86 ? 4.720 -7.632 -2.755 1.00 91.25 86 LEU A O 1
ATOM 638 N N . SER A 1 87 ? 5.342 -6.201 -4.368 1.00 91.56 87 SER A N 1
ATOM 639 C CA . SER A 1 87 ? 4.407 -5.165 -3.919 1.00 91.56 87 SER A CA 1
ATOM 640 C C . SER A 1 87 ? 2.948 -5.582 -4.119 1.00 91.56 87 SER A C 1
ATOM 642 O O . SER A 1 87 ? 2.128 -5.314 -3.241 1.00 91.56 87 SER A O 1
ATOM 644 N N . ALA A 1 88 ? 2.636 -6.337 -5.177 1.00 94.12 88 ALA A N 1
ATOM 645 C CA . ALA A 1 88 ? 1.313 -6.927 -5.383 1.00 94.12 88 ALA A CA 1
ATOM 646 C C . ALA A 1 88 ? 0.916 -7.902 -4.261 1.00 94.12 88 ALA A C 1
ATOM 648 O O . ALA A 1 88 ? -0.223 -7.872 -3.787 1.00 94.12 88 ALA A O 1
ATOM 649 N N . MET A 1 89 ? 1.851 -8.739 -3.796 1.00 95.38 89 MET A N 1
ATOM 650 C CA . MET A 1 89 ? 1.624 -9.645 -2.665 1.00 95.38 89 MET A CA 1
ATOM 651 C C . MET A 1 89 ? 1.292 -8.865 -1.384 1.00 95.38 89 MET A C 1
ATOM 653 O O . MET A 1 89 ? 0.314 -9.176 -0.700 1.00 95.38 89 MET A O 1
ATOM 657 N N . TYR A 1 90 ? 2.063 -7.822 -1.064 1.00 94.12 90 TYR A N 1
ATOM 658 C CA . TYR A 1 90 ? 1.796 -7.007 0.124 1.00 94.12 90 TYR A CA 1
ATOM 659 C C . TYR A 1 90 ? 0.531 -6.167 0.002 1.00 94.12 90 TYR A C 1
ATOM 661 O O . TYR A 1 90 ? -0.181 -6.022 0.995 1.00 94.12 90 TYR A O 1
ATOM 669 N N . ARG A 1 91 ? 0.193 -5.687 -1.199 1.00 95.19 91 ARG A N 1
ATOM 670 C CA . ARG A 1 91 ? -1.102 -5.057 -1.461 1.00 95.19 91 ARG A CA 1
ATOM 671 C C . ARG A 1 91 ? -2.236 -6.000 -1.089 1.00 95.19 91 ARG A C 1
ATOM 673 O O . ARG A 1 91 ? -3.112 -5.620 -0.324 1.00 95.19 91 ARG A O 1
ATOM 680 N N . GLN A 1 92 ? -2.209 -7.234 -1.593 1.00 95.25 92 GLN A N 1
ATOM 681 C CA . GLN A 1 92 ? -3.230 -8.234 -1.272 1.00 95.25 92 GLN A CA 1
ATOM 682 C C . GLN A 1 92 ? -3.311 -8.494 0.233 1.00 95.25 92 GLN A C 1
ATOM 684 O O . GLN A 1 92 ? -4.406 -8.525 0.791 1.00 95.25 92 GLN A O 1
ATOM 689 N N . ARG A 1 93 ? -2.160 -8.633 0.899 1.00 94.19 93 ARG A N 1
ATOM 690 C CA . ARG A 1 93 ? -2.090 -8.894 2.339 1.00 94.19 93 ARG A CA 1
ATOM 691 C C . ARG A 1 93 ? -2.647 -7.744 3.177 1.00 94.19 93 ARG A C 1
ATOM 693 O O . ARG A 1 93 ? -3.446 -7.994 4.071 1.00 94.19 93 ARG A O 1
ATOM 700 N N . LEU A 1 94 ? -2.262 -6.504 2.886 1.00 91.56 94 LEU A N 1
ATOM 701 C CA . LEU A 1 94 ? -2.742 -5.325 3.612 1.00 91.56 94 LEU A CA 1
ATOM 702 C C . LEU A 1 94 ? -4.216 -5.045 3.301 1.00 91.56 94 LEU A C 1
ATOM 704 O O . LEU A 1 94 ? -4.975 -4.690 4.197 1.00 91.56 94 LEU A O 1
ATOM 708 N N . THR A 1 95 ? -4.672 -5.298 2.071 1.00 93.88 95 THR A N 1
ATOM 709 C CA . THR A 1 95 ? -6.102 -5.225 1.740 1.00 93.88 95 THR A CA 1
ATOM 710 C C . THR A 1 95 ? -6.923 -6.283 2.467 1.00 93.88 95 THR A C 1
ATOM 712 O O . THR A 1 95 ? -8.005 -5.973 2.957 1.00 93.88 95 THR A O 1
ATOM 715 N N . ALA A 1 96 ? -6.402 -7.501 2.633 1.00 92.50 96 ALA A N 1
ATOM 716 C CA . ALA A 1 96 ? -7.041 -8.515 3.472 1.00 92.50 96 ALA A CA 1
ATOM 717 C C . ALA A 1 96 ? -7.113 -8.104 4.958 1.00 92.50 96 ALA A C 1
ATOM 719 O O . ALA A 1 96 ? -7.954 -8.617 5.690 1.00 92.50 96 ALA A O 1
ATOM 720 N N . GLN A 1 97 ? -6.265 -7.166 5.394 1.00 90.69 97 GLN A N 1
ATOM 721 C CA . GLN A 1 97 ? -6.274 -6.565 6.733 1.00 90.69 97 GLN A CA 1
ATOM 722 C C . GLN A 1 97 ? -7.137 -5.294 6.826 1.00 90.69 97 GLN A C 1
ATOM 724 O O . GLN A 1 97 ? -7.220 -4.696 7.895 1.00 90.69 97 GLN A O 1
ATOM 729 N N . GLY A 1 98 ? -7.806 -4.896 5.738 1.00 90.25 98 GLY A N 1
ATOM 730 C CA . GLY A 1 98 ? -8.720 -3.752 5.700 1.00 90.25 98 GLY A CA 1
ATOM 731 C C . GLY A 1 98 ? -8.178 -2.503 5.000 1.00 90.25 98 GLY A C 1
ATOM 7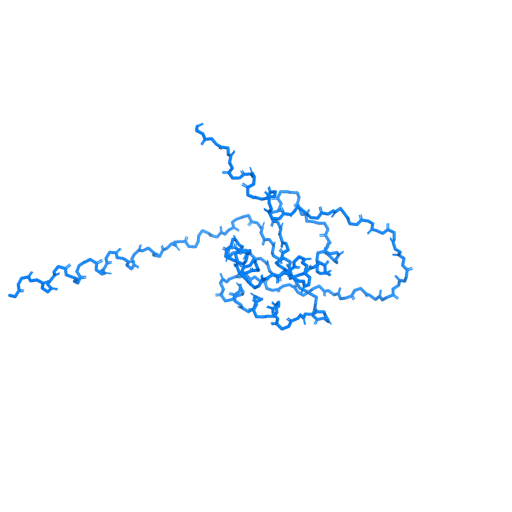32 O O . GLY A 1 98 ? -8.911 -1.523 4.886 1.00 90.25 98 GLY A O 1
ATOM 733 N N . ALA A 1 99 ? -6.941 -2.515 4.488 1.00 93.19 99 ALA A N 1
ATOM 734 C CA . ALA A 1 99 ? -6.397 -1.378 3.746 1.00 93.19 99 ALA A CA 1
ATOM 735 C C . ALA A 1 99 ? -7.060 -1.222 2.365 1.00 93.19 99 ALA A C 1
ATOM 737 O O . ALA A 1 99 ? -7.129 -2.160 1.565 1.00 93.19 99 ALA A O 1
ATOM 738 N N . ILE A 1 100 ? -7.482 -0.007 2.027 1.00 94.50 100 ILE A N 1
ATOM 739 C CA . ILE A 1 100 ? -8.093 0.314 0.737 1.00 94.50 100 ILE A CA 1
ATOM 740 C C . ILE A 1 100 ? -6.988 0.475 -0.321 1.00 94.50 100 ILE A C 1
ATOM 742 O O . ILE A 1 100 ? -6.133 1.356 -0.184 1.00 94.50 100 ILE A O 1
ATOM 746 N N . PRO A 1 101 ? -6.975 -0.335 -1.397 1.00 94.81 101 PRO A N 1
ATOM 747 C CA . PRO A 1 101 ? -5.994 -0.182 -2.461 1.00 94.81 101 PRO A CA 1
ATOM 748 C C . PRO A 1 101 ? -6.336 1.030 -3.339 1.00 94.81 101 PRO A C 1
ATOM 750 O O . PRO A 1 101 ? -7.441 1.143 -3.867 1.00 94.81 101 PRO A O 1
ATOM 753 N N . VAL A 1 102 ? -5.363 1.912 -3.553 1.00 94.31 102 VAL A N 1
ATOM 754 C CA . VAL A 1 102 ? -5.482 3.123 -4.370 1.00 94.31 102 VAL A CA 1
ATOM 755 C C . VAL A 1 102 ? -4.471 3.056 -5.508 1.00 94.31 102 VAL A C 1
ATOM 757 O O . VAL A 1 102 ? -3.261 3.128 -5.300 1.00 94.31 102 VAL A O 1
ATOM 760 N N . ALA A 1 103 ? -4.978 2.924 -6.730 1.00 92.88 103 ALA A N 1
ATOM 761 C CA . ALA A 1 103 ? -4.159 2.952 -7.931 1.00 92.88 103 ALA A CA 1
ATOM 762 C C . ALA A 1 103 ? -3.896 4.401 -8.357 1.00 92.88 103 ALA A C 1
ATOM 764 O O . ALA A 1 103 ? -4.834 5.135 -8.678 1.00 92.88 103 ALA A O 1
ATOM 765 N N . LEU A 1 104 ? -2.628 4.808 -8.406 1.00 89.38 104 LEU A N 1
ATOM 766 C CA . LEU A 1 104 ? -2.253 6.095 -8.979 1.00 89.38 104 LEU A CA 1
ATOM 767 C C . LEU A 1 104 ? -2.251 6.011 -10.511 1.00 89.38 104 LEU A C 1
ATOM 769 O O . LEU A 1 104 ? -1.681 5.070 -11.081 1.00 89.38 104 LEU A O 1
ATOM 773 N N . PRO A 1 105 ? -2.854 6.996 -11.201 1.00 81.19 105 PRO A N 1
ATOM 774 C CA . PRO A 1 105 ? -2.731 7.092 -12.643 1.00 81.19 105 PRO A CA 1
ATOM 775 C C . PRO A 1 105 ? -1.266 7.355 -12.989 1.00 81.19 105 PRO A C 1
ATOM 777 O O . PRO A 1 105 ? -0.631 8.251 -12.438 1.00 81.19 105 PRO A O 1
ATOM 780 N N . THR A 1 106 ? -0.716 6.579 -13.919 1.00 67.44 106 THR A N 1
ATOM 781 C CA . THR A 1 106 ? 0.616 6.870 -14.452 1.00 67.44 106 THR A CA 1
ATOM 782 C C . THR A 1 106 ? 0.550 8.220 -15.171 1.00 67.44 106 THR A C 1
ATOM 784 O O . THR A 1 106 ? -0.273 8.350 -16.086 1.00 67.44 106 THR A O 1
ATOM 787 N N . PRO A 1 107 ? 1.363 9.228 -14.801 1.00 57.19 107 PRO A N 1
ATOM 788 C CA . PRO A 1 107 ? 1.351 10.485 -15.528 1.00 57.19 107 PRO A CA 1
ATOM 789 C C . PRO A 1 107 ? 1.739 10.220 -16.992 1.00 57.19 107 PRO A C 1
ATOM 791 O O . PRO A 1 107 ? 2.658 9.431 -17.253 1.00 57.19 107 PRO A O 1
ATOM 794 N N . PRO A 1 108 ? 1.055 10.837 -17.975 1.00 48.81 108 PRO A N 1
ATOM 795 C CA . PRO A 1 108 ? 1.524 10.800 -19.352 1.00 48.81 108 PRO A CA 1
ATOM 796 C C . PRO A 1 108 ? 2.942 11.378 -19.383 1.00 48.81 108 PRO A C 1
ATOM 798 O O . PRO A 1 108 ? 3.209 12.380 -18.721 1.00 48.81 108 PRO A O 1
ATOM 801 N N . ARG A 1 109 ? 3.860 10.739 -20.123 1.00 47.31 109 ARG A N 1
ATOM 802 C CA . ARG A 1 109 ? 5.239 11.219 -20.315 1.00 47.31 109 ARG A CA 1
ATOM 803 C C . ARG A 1 109 ? 5.219 12.591 -21.003 1.00 47.31 109 ARG A C 1
ATOM 805 O O . ARG A 1 109 ? 5.376 12.683 -22.214 1.00 47.31 109 ARG A O 1
ATOM 812 N N . LEU A 1 110 ? 5.026 13.657 -20.241 1.00 45.22 110 LEU A N 1
ATOM 813 C CA . LEU A 1 110 ? 5.322 15.022 -20.643 1.00 45.22 110 LEU A CA 1
ATOM 814 C C . LEU A 1 110 ? 6.604 15.392 -19.916 1.00 45.22 110 LEU A C 1
ATOM 816 O O . LEU A 1 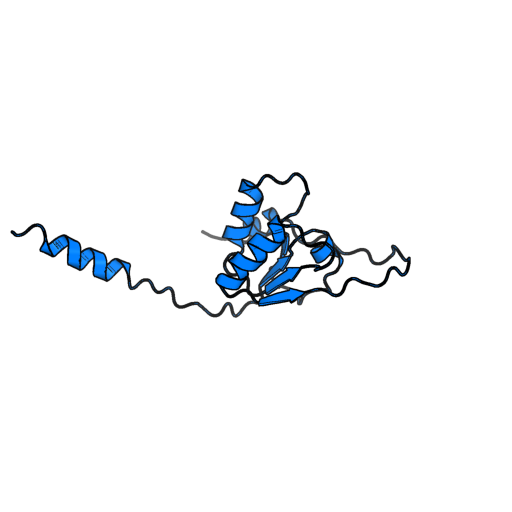110 ? 6.638 15.473 -18.690 1.00 45.22 110 LEU A O 1
ATOM 820 N N . GLY A 1 111 ? 7.685 15.518 -20.682 1.00 43.06 111 GLY A N 1
ATOM 821 C CA . GLY A 1 111 ? 8.982 15.894 -20.151 1.00 43.06 111 GLY A CA 1
ATOM 822 C C . GLY A 1 111 ? 8.890 17.223 -19.412 1.00 43.06 111 GLY A C 1
ATOM 823 O O . GLY A 1 111 ? 8.724 18.261 -20.041 1.00 43.06 111 GLY A O 1
ATOM 824 N N . ASN A 1 112 ? 9.010 17.189 -18.085 1.00 43.41 112 ASN A N 1
ATOM 825 C CA . ASN A 1 112 ? 9.536 18.311 -17.320 1.00 43.41 112 ASN A CA 1
ATOM 826 C C . ASN A 1 112 ? 10.028 17.839 -15.932 1.00 43.41 112 ASN A C 1
ATOM 828 O O . ASN A 1 112 ? 9.210 17.383 -15.134 1.00 43.41 112 ASN A O 1
ATOM 832 N N . PRO A 1 113 ? 11.330 17.935 -15.602 1.00 49.00 113 PRO A N 1
ATOM 833 C CA . PRO A 1 113 ? 11.900 17.381 -14.368 1.00 49.00 113 PRO A CA 1
ATOM 834 C C . PRO A 1 113 ? 11.771 18.286 -13.124 1.00 49.00 113 PRO A C 1
ATOM 836 O O . PRO A 1 113 ? 12.501 18.109 -12.151 1.00 49.00 113 PRO A O 1
ATOM 839 N N . SER A 1 114 ? 10.888 19.287 -13.121 1.00 46.19 114 SER A N 1
ATOM 840 C CA . SER A 1 114 ? 11.006 20.407 -12.170 1.00 46.19 114 SER A CA 1
ATOM 841 C C . SER A 1 114 ? 10.096 20.379 -10.937 1.00 46.19 114 SER A C 1
ATOM 843 O O . SER A 1 114 ? 10.169 21.312 -10.139 1.00 46.19 114 SER A O 1
ATOM 845 N N . ILE A 1 115 ? 9.298 19.336 -10.697 1.00 49.47 115 ILE A N 1
ATOM 846 C CA . ILE A 1 115 ? 8.538 19.231 -9.438 1.00 49.47 115 ILE A CA 1
ATOM 847 C C . ILE A 1 115 ? 9.325 18.353 -8.464 1.00 49.47 115 ILE A C 1
ATOM 849 O O . ILE A 1 115 ? 9.138 17.145 -8.381 1.00 49.47 115 ILE A O 1
ATOM 853 N N . ARG A 1 116 ? 10.259 18.987 -7.745 1.00 45.97 116 ARG A N 1
ATOM 854 C CA . ARG A 1 116 ? 10.975 18.393 -6.609 1.00 45.97 116 ARG A CA 1
ATOM 855 C C . ARG A 1 116 ? 9.970 18.000 -5.521 1.00 45.97 116 ARG A C 1
ATOM 857 O O . ARG A 1 116 ? 9.528 18.846 -4.744 1.00 45.97 116 ARG A O 1
ATOM 864 N N . SER A 1 117 ? 9.647 16.716 -5.456 1.00 44.47 117 SER A N 1
ATOM 865 C CA . SER A 1 117 ? 9.060 16.059 -4.292 1.00 44.47 117 SER A CA 1
ATOM 866 C C . SER A 1 117 ? 10.002 16.222 -3.096 1.00 44.47 117 SER A C 1
ATOM 868 O O . SER A 1 117 ? 11.189 15.901 -3.176 1.00 44.47 117 SER A O 1
ATOM 870 N N . ARG A 1 118 ? 9.489 16.751 -1.979 1.00 52.75 118 ARG A N 1
ATOM 871 C CA . ARG A 1 118 ? 10.184 16.637 -0.690 1.00 52.75 118 ARG A CA 1
ATOM 872 C C . ARG A 1 118 ? 10.275 15.143 -0.344 1.00 52.75 118 ARG A C 1
ATOM 874 O O . ARG A 1 118 ? 9.298 14.439 -0.596 1.00 52.75 118 ARG A O 1
ATOM 881 N N . PRO A 1 119 ? 11.403 14.652 0.191 1.00 51.44 119 PRO A N 1
ATOM 882 C CA . PRO A 1 119 ? 11.507 13.254 0.588 1.00 51.44 119 PRO A CA 1
ATOM 883 C C . PRO A 1 119 ? 10.458 12.951 1.664 1.00 51.44 119 PRO A C 1
ATOM 885 O O . PRO A 1 119 ? 10.293 13.728 2.609 1.00 51.44 119 PRO A O 1
ATOM 888 N N . PHE A 1 120 ? 9.727 11.847 1.494 1.00 52.91 120 PHE A N 1
ATOM 889 C CA . PHE A 1 120 ? 8.901 11.299 2.566 1.00 52.91 120 PHE A CA 1
ATOM 890 C C . PHE A 1 120 ? 9.815 10.900 3.732 1.00 52.91 120 PHE A C 1
ATOM 892 O O . PHE A 1 120 ? 10.956 10.499 3.490 1.00 52.91 120 PHE A O 1
ATOM 899 N N . PRO A 1 121 ? 9.359 1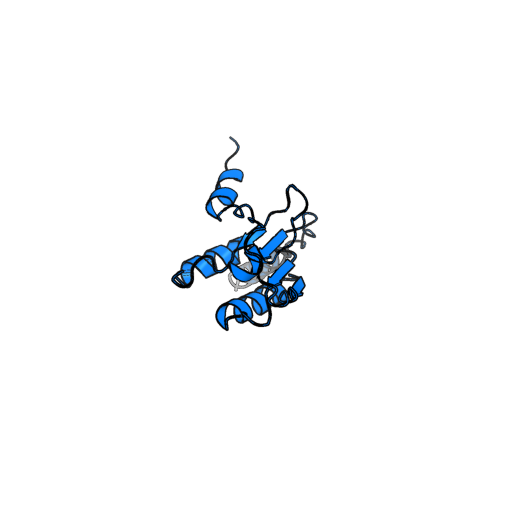1.037 4.987 1.00 54.34 121 PRO A N 1
ATOM 900 C CA . PRO A 1 121 ? 10.148 10.604 6.130 1.00 54.34 121 PRO A CA 1
ATOM 901 C C . PRO A 1 121 ? 10.456 9.107 6.014 1.00 54.34 121 PRO A C 1
ATOM 903 O O . PRO A 1 121 ? 9.555 8.286 5.848 1.00 54.34 121 PRO A O 1
ATOM 906 N N . THR A 1 122 ? 11.740 8.770 6.102 1.00 56.31 122 THR A N 1
ATOM 907 C CA . THR A 1 122 ? 12.246 7.397 6.197 1.00 56.31 122 THR A CA 1
ATOM 908 C C . THR A 1 122 ? 11.642 6.711 7.422 1.00 56.31 122 THR A C 1
ATOM 910 O O . THR A 1 122 ? 11.356 7.368 8.426 1.00 56.31 122 THR A O 1
ATOM 913 N N . PHE A 1 123 ? 11.476 5.390 7.369 1.00 50.97 123 PHE A N 1
ATOM 914 C CA . PHE A 1 123 ? 10.910 4.574 8.450 1.00 50.97 123 PHE A CA 1
ATOM 915 C C . PHE A 1 123 ? 11.510 4.874 9.842 1.00 50.97 123 PHE A C 1
ATOM 917 O O . PHE A 1 123 ? 10.773 4.972 10.825 1.00 50.97 123 PHE A O 1
ATOM 924 N N . ASP A 1 124 ? 12.815 5.149 9.921 1.00 52.25 124 ASP A N 1
ATOM 925 C CA . ASP A 1 124 ? 13.506 5.528 11.163 1.00 52.25 124 ASP A CA 1
ATOM 926 C C . ASP A 1 124 ? 12.937 6.795 11.826 1.00 52.25 124 ASP A C 1
ATOM 928 O O . ASP A 1 124 ? 12.916 6.924 13.051 1.00 52.25 124 ASP A O 1
ATOM 932 N N . SER A 1 125 ? 12.402 7.722 11.028 1.00 55.06 125 SER A N 1
ATOM 933 C CA . SER A 1 125 ? 11.781 8.957 11.522 1.00 55.06 125 SER A CA 1
ATOM 934 C C . SER A 1 125 ? 10.414 8.714 12.171 1.00 55.06 125 SER A C 1
ATOM 936 O O . SER A 1 125 ? 9.988 9.506 13.011 1.00 55.06 125 SER A O 1
ATOM 938 N N . LEU A 1 126 ? 9.726 7.624 11.809 1.00 53.56 126 LEU A N 1
ATOM 939 C CA . LEU A 1 126 ? 8.448 7.225 12.412 1.00 53.56 126 LEU A CA 1
ATOM 940 C C . LEU A 1 126 ? 8.645 6.443 13.716 1.00 53.56 126 LEU A C 1
ATOM 942 O O . LEU A 1 126 ? 7.799 6.509 14.603 1.00 53.56 126 LEU A O 1
ATOM 946 N N . LEU A 1 127 ? 9.771 5.743 13.862 1.00 53.16 127 LEU A N 1
ATOM 947 C CA . LEU A 1 127 ? 10.154 5.104 15.124 1.00 53.16 127 LEU A CA 1
ATOM 948 C C . LEU A 1 127 ? 10.636 6.128 16.163 1.00 53.16 127 LEU A C 1
ATOM 950 O O . LEU A 1 127 ? 10.403 5.961 17.359 1.00 53.16 127 LEU A O 1
ATOM 954 N N . ALA A 1 128 ? 11.258 7.227 15.727 1.00 52.06 128 ALA A N 1
ATOM 955 C CA . ALA A 1 128 ? 11.740 8.275 16.626 1.00 52.06 128 ALA A CA 1
ATOM 956 C C . ALA A 1 128 ? 10.611 9.050 17.338 1.00 52.06 128 ALA A C 1
ATOM 958 O O . ALA A 1 128 ? 10.808 9.551 18.445 1.00 52.06 128 ALA A O 1
ATOM 959 N N . THR A 1 129 ? 9.413 9.133 16.750 1.00 48.88 129 THR A N 1
ATOM 960 C CA . THR A 1 129 ? 8.264 9.831 17.352 1.00 48.88 129 THR A CA 1
ATOM 961 C C . THR A 1 129 ? 7.508 9.001 18.391 1.00 48.88 129 THR A C 1
ATOM 963 O O . THR A 1 129 ? 6.716 9.572 19.138 1.00 48.88 129 THR A O 1
ATOM 966 N N . SER A 1 130 ? 7.785 7.696 18.525 1.00 47.88 130 SER A N 1
ATOM 967 C CA . SER A 1 130 ? 7.211 6.864 19.595 1.00 47.88 130 SER A CA 1
ATOM 968 C C . SER A 1 130 ? 8.051 6.833 20.880 1.00 47.88 130 SER A C 1
ATOM 970 O O . SER A 1 130 ? 7.702 6.111 21.811 1.00 47.88 130 SER A O 1
ATOM 972 N N . SER A 1 131 ? 9.143 7.604 20.960 1.00 46.47 131 SER A N 1
ATOM 973 C CA . SER A 1 131 ? 10.018 7.687 22.138 1.00 46.47 131 SER A CA 1
ATOM 974 C C . SER A 1 131 ? 9.899 9.048 22.838 1.00 46.47 131 SER A C 1
ATOM 976 O O . SER A 1 131 ? 10.845 9.828 22.898 1.00 46.47 131 SER A O 1
ATOM 978 N N . ILE A 1 132 ? 8.707 9.367 23.355 1.00 48.53 132 ILE A N 1
ATOM 979 C CA . ILE A 1 132 ? 8.506 10.480 24.298 1.00 48.53 132 ILE A CA 1
ATOM 980 C C . ILE A 1 132 ? 7.602 10.013 25.448 1.00 48.53 132 ILE A C 1
ATOM 982 O O . ILE A 1 132 ? 6.382 10.131 25.361 1.00 48.53 132 ILE A O 1
ATOM 986 N N . ARG A 1 133 ? 8.236 9.484 26.509 1.00 39.88 133 ARG A N 1
ATOM 987 C CA . ARG A 1 133 ? 8.045 9.784 27.956 1.00 39.88 133 ARG A CA 1
ATOM 988 C C . ARG A 1 133 ? 8.367 8.580 28.856 1.00 39.88 133 ARG A C 1
ATOM 990 O O . ARG A 1 133 ? 7.769 7.523 28.677 1.00 39.88 133 ARG A O 1
ATOM 997 N N . PRO A 1 134 ? 9.200 8.757 29.893 1.00 44.97 134 PRO A N 1
ATOM 998 C CA . PRO A 1 134 ? 8.771 8.550 31.272 1.00 44.97 134 PRO A CA 1
ATOM 999 C C . PRO A 1 134 ? 7.872 9.700 31.762 1.00 44.97 134 PRO A C 1
ATOM 1001 O O . PRO A 1 134 ? 8.062 10.855 31.306 1.00 44.97 134 PRO A O 1
#

Foldseek 3Di:
DPPPVVVVVVVVVVVPPPVPLPVPPAAEEEELEVLQVVLDDDDDPPHHYAYLCYDPPDDPVSSVVVLVVCLSHQAYEYAVVPDDPVSVVSLVNSVVSNHHYHHRYDDDPDDDPPPDDDDDDHPVVVVVVVPDDD

Radius of gyration: 19.55 Å; chains: 1; bounding box: 30×57×58 Å

pLDDT: mean 72.8, std 20.85, range [39.38, 95.38]

Organism: NCBI:txid2714738

Secondary structure (DSSP, 8-state):
--SSHHHHHHHHHHTT---------S--EEEEEHHHHHHPPPPPTT--EEEEE-STT--HHHHHHHHHHTTT-SEEEE-GGG--HHHHHHHHHHHHTTPEEEEPPPPP--------PPPPPPHHHHHHTT----

Sequence (134 aa):
MLRLVLFTTLLSCALAAESVAAEPTVLSVVLADHVAASSMPPLPPGTPAAVLIEHDDDDVGIIEARAIAMRHATHFVYVPRNETPLSAMYRQRLTAQGAIPVALPTPPRLGNPSIRSRPFPTFDSLLATSSIRP

=== Feature glossary ===
A reading guide for the features in this record.

Start from the sequence.

  · Sequence gives the chain of amino acids in standard one-letter code (A=alanine, C=cysteine, …, Y=tyrosine), read N→C. It is the only feature that is directly encoded by the gene; all structural features are derived from the folded form of this sequence.

Fold it, and you get atomic coordinates and the backbone conformation that goes with them.

  · Structure coordinates are given as an mmCIF _atom_site loop: one row per atom with element, residue name, chain id, sequence number, and x/y/z position in Å. Only the four main-chain atoms per residue are included here; side chains are omitted to keep the record compact.

  · Backbone dihedral angles. Every residue except chain termini has a φ (preceding-C → N → Cα → C) and a ψ (N → Cα → C → next-N). They are reported in degrees following the IUPAC sign convention. Secondary structure is essentially a statement about which (φ, ψ) basin each residue occupies.

  · Eight-state secondary structure (DSSP): H is the canonical α-helix, G the tighter 3₁₀-helix, I the wider π-helix; E/B are β-structure, T and S are turns and bends, and '-' is everything else. DSSP derives these from the pattern of main-chain N–H···O=C hydrogen bonds, not from the sequence.

  · SS3 is a coarse helix/strand/coil call (letters a/b/c) made by the P-SEA algorithm from inter-Cα distances and dihedrals. It is less detailed than DSSP but needs only Cα positions.

Summarize the fold with a handful of shape descriptors and a per-residue structural alphabet.

  · Radius of gyration (Rg) is the root-mean-square distance of Cα atoms from their centroid — a single number for overall size and compactness. A globular domain of N residues has Rg ≈ 2.2·N^0.38 Å; an extended or disordered chain has a much larger Rg. The Cα contact count is the number of residue pairs whose Cα atoms are within 8 Å and are more than four positions apart in sequence — a standard proxy for tertiary packing density. The bounding box is the smallest axis-aligned box enclosing all Cα atoms.

  · 3Di is Foldseek's structural alphabet. Each residue is assigned one of twenty discrete states based on how its Cα sits relative to its spatial (not sequential) neighbors. Aligning 3Di strings finds structural homologs roughly as well as full 3D superposition, but orders of magnitude faster.

  · Solvent-accessible surface area (SASA) is the area in Å² traced out by the centre of a 1.4 Å probe sphere (a water molecule) rolled over the protein's van der Waals surface (Shrake–Rupley / Lee–Richards construction). Buried residues have near-zero SASA; fully exposed residues can exceed 200 Å². The total SASA scales roughly with the number of surface residues.

Ask how reliable the model is.

  · For AlphaFold models, the B-factor field carries pLDDT — the model's own estimate of local accuracy on a 0–100 scale. Regions with pLDDT<50 should be treated as essentially unmodeled; they often correspond to intrinsically disordered segments.

  · For experimental (PDB) structures, the B-factor (temperature factor) quantifies the positional spread of each atom in the crystal — a combination of thermal vibration and static disorder — in units of Å². High B-factors mark flexible loops or poorly resolved regions; low B-factors mark the rigid, well-ordered core.

  · Predicted Aligned Error (PAE) is an AlphaFold confidence matrix: entry (i, j) is the expected error in the position of residue j, in ångströms, when the prediction is superimposed on the true structure at residue i. Low PAE within a block of residues means that block is internally rigid and well-predicted; high PAE between two blocks means their relative placement is uncertain even if each block individually is confident.

Place it in context: what it resembles, what it is annotated as, and how it looks.

  · Structural nearest neighbors (via Foldseek easy-search vs the PDB). Reported per hi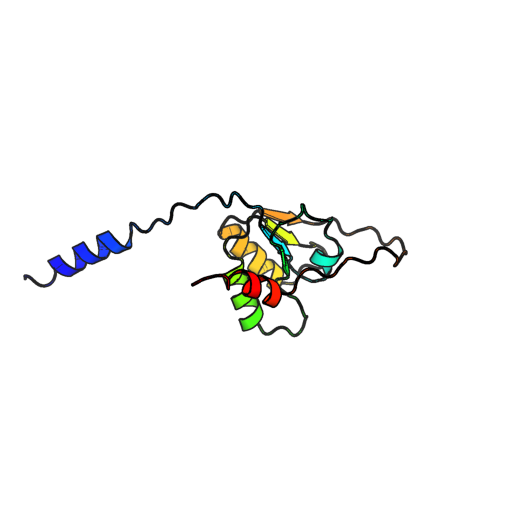t: target PDB id, E-value, and alignment TM-score. A TM-score above ~0.5 is the conventional threshold for 'same fold'.

  · Functional annotations link the protein to curated databases. InterPro entries identify conserved domains and families by matching the sequence against member-database signatures (Pfam, PROSITE, CDD, …). Gene Ontology (GO) terms describe molecular function, biological process, and cellular component in a controlled vocabulary. CATH places the structure in a hierarchical fold classification (Class/Architecture/Topology/Homologous-superfamily). The organism is the source species.

  · The contact map is a binary N×N matrix image: pixel (i, j) is dark where Cα_i and Cα_j are within 8 Å and |i−j|>4. Because the |i−j|>4 filter removes local helical contacts, off-diagonal stripes parallel to the main diagonal indicate parallel β-sheets; stripes perpendicular to it indicate antiparallel β-sheets. The Ramachandran plot scatters every residue's (φ, ψ) pair against the sterically allowed regions. The PAE heatmap renders the predicted-aligned-error matrix.

  · Six rendered views show the 3D structure from the faces of a cube — i.e. along ±x, ±y, ±z. Rendering representation is drawn randomly per protein from cartoon (secondary-structure ribbons), sticks (backbone bonds), or molecular surface; coloring is either N→C rainbow (blue at the N-terminus through red at the C-terminus) or one color per chain.